Protein AF-A0A2N5Z818-F1 (afdb_monomer)

Radius of gyration: 28.6 Å; Cα contacts (8 Å, |Δi|>4): 54; chains: 1; bounding box: 61×34×82 Å

Solvent-accessible surface area (backbone atoms only — not comparable to full-atom values): 7414 Å² total; per-residue (Å²): 137,59,72,64,58,60,56,52,64,76,68,74,82,76,87,92,44,75,62,60,58,51,49,50,52,42,78,76,36,45,69,63,45,25,58,56,19,23,77,70,62,76,35,69,68,61,15,42,51,50,41,52,52,47,51,52,53,45,60,80,42,35,86,64,52,72,71,46,92,55,55,66,65,46,48,55,51,52,33,48,52,49,37,54,48,51,53,50,52,51,52,52,50,51,50,52,51,52,57,49,50,56,50,53,55,49,52,54,50,51,55,52,50,55,53,52,54,50,56,53,51,50,54,52,54,54,58,63,74,74,111

Structure (mmCIF, N/CA/C/O backbone):
data_AF-A0A2N5Z818-F1
#
_entry.id   AF-A0A2N5Z818-F1
#
loop_
_atom_site.group_PDB
_atom_site.id
_atom_site.type_symbol
_atom_site.label_atom_id
_atom_site.label_alt_id
_atom_site.label_comp_id
_atom_site.label_asym_id
_atom_site.label_entity_id
_atom_site.label_seq_id
_atom_site.pdbx_PDB_ins_code
_atom_site.Cartn_x
_atom_site.Cartn_y
_atom_site.Cartn_z
_atom_site.occupancy
_atom_site.B_iso_or_equiv
_atom_site.auth_seq_id
_atom_site.auth_comp_id
_atom_site.auth_asym_id
_atom_site.auth_atom_id
_atom_site.pdbx_PDB_model_num
ATOM 1 N N . MET A 1 1 ? -0.679 24.053 -7.958 1.00 45.53 1 MET A N 1
ATOM 2 C CA . MET A 1 1 ? 0.767 23.923 -8.237 1.00 45.53 1 MET A CA 1
ATOM 3 C C . MET A 1 1 ? 1.274 22.734 -7.436 1.00 45.53 1 MET A C 1
ATOM 5 O O . MET A 1 1 ? 1.621 22.887 -6.276 1.00 45.53 1 MET A O 1
ATOM 9 N N . SER A 1 2 ? 1.116 21.538 -8.007 1.00 56.91 2 SER A N 1
ATOM 10 C CA . SER A 1 2 ? 1.247 20.255 -7.303 1.00 56.91 2 SER A CA 1
ATOM 11 C C . SER A 1 2 ? 2.718 19.933 -7.016 1.00 56.91 2 SER A C 1
ATOM 13 O O . SER A 1 2 ? 3.574 20.275 -7.833 1.00 56.91 2 SER A O 1
ATOM 15 N N . TYR A 1 3 ? 3.005 19.255 -5.898 1.00 58.25 3 TYR A N 1
ATOM 16 C CA . TYR A 1 3 ? 4.327 18.712 -5.527 1.00 58.25 3 TYR A CA 1
ATOM 17 C C . TYR A 1 3 ? 5.040 18.008 -6.701 1.00 58.25 3 TYR A C 1
ATOM 19 O O . TYR A 1 3 ? 6.267 18.031 -6.801 1.00 58.25 3 TYR A O 1
ATOM 27 N N . LEU A 1 4 ? 4.255 17.488 -7.650 1.00 55.47 4 LEU A N 1
ATOM 28 C CA . LEU A 1 4 ? 4.678 16.944 -8.938 1.00 55.47 4 LEU A CA 1
ATOM 29 C C . LEU A 1 4 ? 5.584 17.879 -9.757 1.00 55.47 4 LEU A C 1
ATOM 31 O O . LEU A 1 4 ? 6.548 17.405 -10.341 1.00 55.47 4 LEU A O 1
ATOM 35 N N . SER A 1 5 ? 5.341 19.194 -9.782 1.00 56.69 5 SER A N 1
ATOM 36 C CA . SER A 1 5 ? 6.172 20.144 -10.545 1.00 56.69 5 SER A CA 1
ATOM 37 C C . SER A 1 5 ? 7.553 20.338 -9.919 1.00 56.69 5 SER A C 1
ATOM 39 O O . SER A 1 5 ? 8.531 20.538 -10.636 1.00 56.69 5 SER A O 1
ATOM 41 N N . ILE A 1 6 ? 7.642 20.291 -8.589 1.00 61.81 6 ILE A N 1
ATOM 42 C CA . ILE A 1 6 ? 8.898 20.477 -7.849 1.00 61.81 6 ILE A CA 1
ATOM 43 C C . ILE A 1 6 ? 9.762 19.218 -7.973 1.00 61.81 6 ILE A C 1
ATOM 45 O O . ILE A 1 6 ? 10.945 19.326 -8.290 1.00 61.81 6 ILE A O 1
ATOM 49 N N . LEU A 1 7 ? 9.157 18.032 -7.838 1.00 59.34 7 LEU A N 1
ATOM 50 C CA . LEU A 1 7 ? 9.822 16.762 -8.143 1.00 59.34 7 LEU A CA 1
ATOM 51 C C . LEU A 1 7 ? 10.281 16.717 -9.607 1.00 59.34 7 LEU A C 1
ATOM 53 O O . LEU A 1 7 ? 11.427 16.383 -9.878 1.00 59.34 7 LEU A O 1
ATOM 57 N N . PHE A 1 8 ? 9.436 17.141 -10.550 1.00 58.50 8 PHE A N 1
ATOM 58 C CA . PHE A 1 8 ? 9.762 17.155 -11.979 1.00 58.50 8 PHE A CA 1
ATOM 59 C C . PHE A 1 8 ? 10.905 18.117 -12.340 1.00 58.50 8 PHE A C 1
ATOM 61 O O . PHE A 1 8 ? 11.733 17.799 -13.189 1.00 58.50 8 PHE A O 1
ATOM 68 N N . THR A 1 9 ? 10.994 19.270 -11.668 1.00 60.84 9 THR A N 1
ATOM 69 C CA . THR A 1 9 ? 12.055 20.266 -11.912 1.00 60.84 9 THR A CA 1
ATOM 70 C C . THR A 1 9 ? 13.419 19.753 -11.446 1.00 60.84 9 THR A C 1
ATOM 72 O O . THR A 1 9 ? 14.424 19.989 -12.112 1.00 60.84 9 THR A O 1
ATOM 75 N N . HIS A 1 10 ? 13.458 18.995 -10.349 1.00 57.59 10 HIS A N 1
ATOM 76 C CA . HIS A 1 10 ? 14.687 18.367 -9.863 1.00 57.59 10 HIS A CA 1
ATOM 77 C C . HIS A 1 10 ? 15.162 17.167 -10.712 1.00 57.59 10 HIS A C 1
ATOM 79 O O . HIS A 1 10 ? 16.330 16.808 -10.612 1.00 57.59 10 HIS A O 1
ATOM 85 N N . MET A 1 11 ? 14.309 16.581 -11.566 1.00 54.75 11 MET A N 1
ATOM 86 C CA . MET A 1 11 ? 14.582 15.344 -12.327 1.00 54.75 11 MET A CA 1
ATOM 87 C C . MET A 1 11 ? 15.124 15.536 -13.762 1.00 54.75 11 MET A C 1
ATOM 89 O O . MET A 1 11 ? 15.332 14.557 -14.470 1.00 54.75 11 MET A O 1
ATOM 93 N N . ASN A 1 12 ? 15.310 16.764 -14.265 1.00 48.31 12 ASN A N 1
ATOM 94 C CA . ASN A 1 12 ? 15.506 16.984 -15.713 1.00 48.31 12 ASN A CA 1
ATOM 95 C C . ASN A 1 12 ? 16.947 17.306 -16.161 1.00 48.31 12 ASN A C 1
ATOM 97 O O . ASN A 1 12 ? 17.114 17.911 -17.220 1.00 48.31 12 ASN A O 1
ATOM 101 N N . GLN A 1 13 ? 17.993 16.969 -15.391 1.00 48.06 13 GLN A N 1
ATOM 102 C CA . GLN A 1 13 ? 19.336 17.502 -15.688 1.00 48.06 13 GLN A CA 1
ATOM 103 C C . GLN A 1 13 ? 20.467 16.535 -16.056 1.00 48.06 13 GLN A C 1
ATOM 105 O O . GLN A 1 13 ? 21.521 17.045 -16.425 1.00 48.06 13 GLN A O 1
ATOM 110 N N . TYR A 1 14 ? 20.310 15.204 -16.081 1.00 43.09 14 TYR A N 1
ATOM 111 C CA . TYR A 1 14 ? 21.442 14.346 -16.479 1.00 43.09 14 TYR A CA 1
ATOM 112 C C . TYR A 1 14 ? 21.069 13.057 -17.251 1.00 43.09 14 TYR A C 1
ATOM 114 O O . TYR A 1 14 ? 19.988 12.485 -17.118 1.00 43.09 14 TYR A O 1
ATOM 122 N N . GLN A 1 15 ? 21.984 12.647 -18.136 1.00 47.38 15 GLN A N 1
ATOM 123 C CA . GLN A 1 15 ? 21.833 11.669 -19.221 1.00 47.38 15 GLN A CA 1
ATOM 124 C C . GLN A 1 15 ? 21.946 10.210 -18.720 1.00 47.38 15 GLN A C 1
ATOM 126 O O . GLN A 1 15 ? 22.941 9.829 -18.109 1.00 47.38 15 GLN A O 1
ATOM 131 N N . THR A 1 16 ? 20.933 9.383 -19.028 1.00 57.06 16 THR A N 1
ATOM 132 C CA . THR A 1 16 ? 20.786 7.946 -18.679 1.00 57.06 16 THR A CA 1
ATOM 133 C C . THR A 1 16 ? 20.956 7.627 -17.195 1.00 57.06 16 THR A C 1
ATOM 135 O O . THR A 1 16 ? 21.944 7.040 -16.755 1.00 57.06 16 THR A O 1
ATOM 138 N N . HIS A 1 17 ? 19.943 7.990 -16.417 1.00 65.56 17 HIS A N 1
ATOM 139 C CA . HIS A 1 17 ? 19.903 7.756 -14.981 1.00 65.56 17 HIS A CA 1
ATOM 140 C C . HIS A 1 17 ? 18.713 6.885 -14.575 1.00 65.56 17 HIS A C 1
ATOM 142 O O . HIS A 1 17 ? 17.734 6.821 -15.324 1.00 65.56 17 HIS A O 1
ATOM 148 N N . PRO A 1 18 ? 18.785 6.231 -13.394 1.00 68.25 18 PRO A N 1
ATOM 149 C CA . PRO A 1 18 ? 17.658 5.589 -12.704 1.00 68.25 18 PRO A CA 1
ATOM 150 C C . PRO A 1 18 ? 16.302 6.259 -12.934 1.00 68.25 18 PRO A C 1
ATOM 152 O O . PRO A 1 18 ? 15.278 5.604 -13.112 1.00 68.25 18 PRO A O 1
ATOM 155 N N . GLU A 1 19 ? 16.344 7.583 -13.012 1.00 74.88 19 GLU A N 1
ATOM 156 C CA . GLU A 1 19 ? 15.237 8.492 -13.224 1.00 74.88 19 GLU A CA 1
ATOM 157 C C . GLU A 1 19 ? 14.425 8.210 -14.485 1.00 74.88 19 GLU A C 1
ATOM 159 O O . GLU A 1 19 ? 13.200 8.181 -14.426 1.00 74.88 19 GLU A O 1
ATOM 164 N N . GLN A 1 20 ? 15.078 7.936 -15.615 1.00 81.88 20 GLN A N 1
ATOM 165 C CA . GLN A 1 20 ? 14.388 7.676 -16.880 1.00 81.88 20 GLN A CA 1
ATOM 166 C C . GLN A 1 20 ? 13.653 6.334 -16.855 1.00 81.88 20 GLN A C 1
ATOM 168 O O . GLN A 1 20 ? 12.516 6.245 -17.311 1.00 81.88 20 GLN A O 1
ATOM 173 N N . ILE A 1 21 ? 14.280 5.304 -16.278 1.00 83.75 21 ILE A N 1
ATOM 174 C CA . ILE A 1 21 ? 13.679 3.971 -16.146 1.00 83.75 21 ILE A CA 1
ATOM 175 C C . ILE A 1 21 ? 12.481 4.043 -15.202 1.00 83.75 21 ILE A C 1
ATOM 177 O O . ILE A 1 21 ? 11.400 3.568 -15.542 1.00 83.75 21 ILE A O 1
ATOM 181 N N . ILE A 1 22 ? 12.645 4.667 -14.034 1.00 86.00 22 ILE A N 1
ATOM 182 C CA . ILE A 1 22 ? 11.555 4.806 -13.066 1.00 86.00 22 ILE A CA 1
ATOM 183 C C . ILE A 1 22 ? 10.422 5.644 -13.651 1.00 86.00 22 ILE A C 1
ATOM 185 O O . ILE A 1 22 ? 9.268 5.247 -13.520 1.00 86.00 22 ILE A O 1
ATOM 189 N N . LYS A 1 23 ? 10.735 6.753 -14.332 1.00 87.31 23 LYS A N 1
ATOM 190 C CA . LYS A 1 23 ? 9.735 7.580 -15.011 1.00 87.31 23 LYS A CA 1
ATOM 191 C C . LYS A 1 23 ? 8.951 6.764 -16.032 1.00 87.31 23 LYS A C 1
ATOM 193 O O . LYS A 1 23 ? 7.731 6.832 -16.040 1.00 87.31 23 LYS A O 1
ATOM 198 N N . GLN A 1 24 ? 9.628 5.969 -16.855 1.00 89.56 24 GLN A N 1
ATOM 199 C CA . GLN A 1 24 ? 8.943 5.149 -17.846 1.00 89.56 24 GLN A CA 1
ATOM 200 C C . GLN A 1 24 ? 8.050 4.086 -17.193 1.00 89.56 24 GLN A C 1
ATOM 202 O O . GLN A 1 24 ? 6.896 3.941 -17.575 1.00 89.56 24 GLN A O 1
ATOM 207 N N . LEU A 1 25 ? 8.525 3.409 -16.141 1.00 90.19 25 LEU A N 1
ATOM 208 C CA . LEU A 1 25 ? 7.676 2.494 -15.370 1.00 90.19 25 LEU A CA 1
ATOM 209 C C . LEU A 1 25 ? 6.484 3.201 -14.717 1.00 90.19 25 LEU A C 1
ATOM 211 O O . LEU A 1 25 ? 5.411 2.608 -14.622 1.00 90.19 25 LEU A O 1
ATOM 215 N N . PHE A 1 26 ? 6.673 4.428 -14.239 1.00 91.19 26 PHE A N 1
ATOM 216 C CA 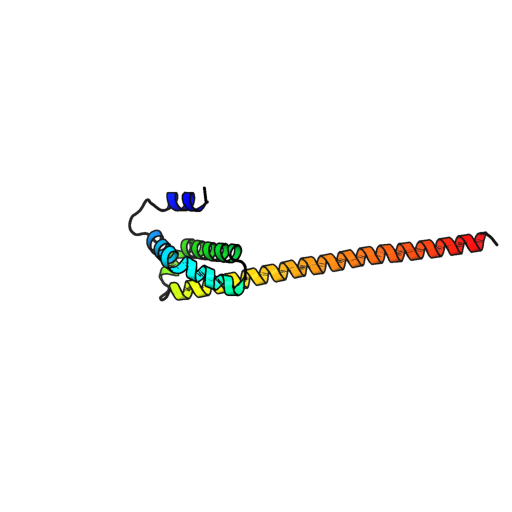. PHE A 1 26 ? 5.602 5.239 -13.680 1.00 91.19 26 PHE A CA 1
ATOM 217 C C . PHE A 1 26 ? 4.552 5.532 -14.750 1.00 91.19 26 PHE A C 1
ATOM 219 O O . PHE A 1 26 ? 3.397 5.151 -14.578 1.00 91.19 26 PHE A O 1
ATOM 226 N N . ASP A 1 27 ? 4.962 6.107 -15.879 1.00 92.00 27 ASP A N 1
ATOM 227 C CA . ASP A 1 27 ? 4.069 6.449 -16.988 1.00 92.00 27 ASP A CA 1
ATOM 228 C C . ASP A 1 27 ? 3.296 5.213 -17.495 1.00 92.00 27 ASP A C 1
ATOM 230 O O . ASP A 1 27 ? 2.091 5.289 -17.737 1.00 92.00 27 ASP A O 1
ATOM 234 N N . ASP A 1 28 ? 3.956 4.052 -17.572 1.00 93.69 28 ASP A N 1
ATOM 235 C CA . ASP A 1 28 ? 3.370 2.816 -18.104 1.00 93.69 28 ASP A CA 1
ATOM 236 C C . ASP A 1 28 ? 2.455 2.078 -17.110 1.00 93.69 28 ASP A C 1
ATOM 238 O O . ASP A 1 28 ? 1.534 1.362 -17.516 1.00 93.69 28 ASP A O 1
ATOM 242 N N . LEU A 1 29 ? 2.725 2.161 -15.802 1.00 95.06 29 LEU A N 1
ATOM 243 C CA . LEU A 1 29 ? 2.096 1.280 -14.808 1.00 95.06 29 LEU A CA 1
ATOM 244 C C . LEU A 1 29 ? 1.279 1.999 -13.746 1.00 95.06 29 LEU A C 1
ATOM 246 O O . LEU A 1 29 ? 0.477 1.331 -13.093 1.00 95.06 29 LEU A O 1
ATOM 250 N N . PHE A 1 30 ? 1.449 3.307 -13.554 1.00 95.81 30 PHE A N 1
ATOM 251 C CA . PHE A 1 30 ? 0.851 4.028 -12.431 1.00 95.81 30 PHE A CA 1
ATOM 252 C C . PHE A 1 30 ? -0.654 3.781 -12.324 1.00 95.81 30 PHE A C 1
ATOM 254 O O . PHE A 1 30 ? -1.125 3.278 -11.307 1.00 95.81 30 PHE A O 1
ATOM 261 N N . HIS A 1 31 ? -1.402 4.002 -13.407 1.0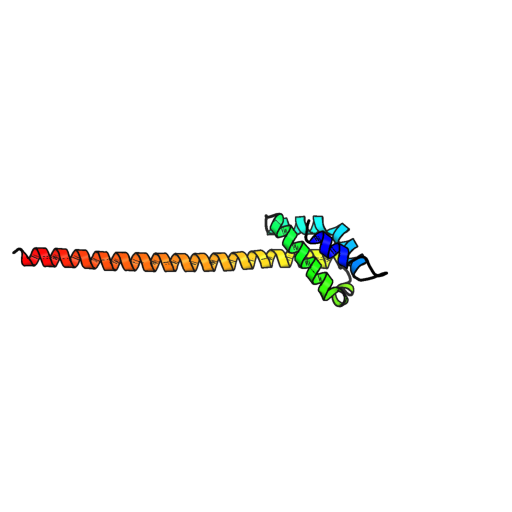0 96.69 31 HIS A N 1
ATOM 262 C CA . HIS A 1 31 ? -2.851 3.798 -13.408 1.0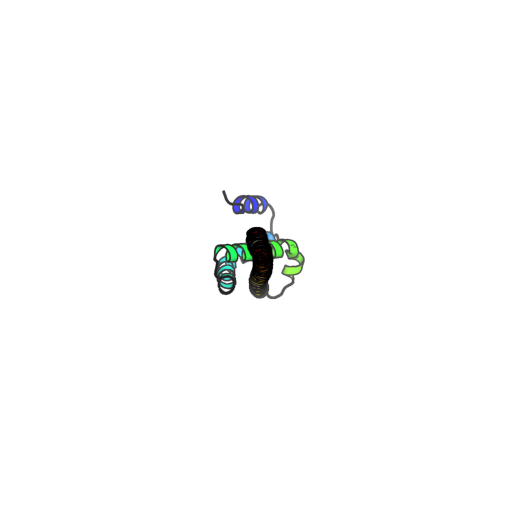0 96.69 31 HIS A CA 1
ATOM 263 C C . HIS A 1 31 ? -3.248 2.343 -13.090 1.00 96.69 31 HIS A C 1
ATOM 265 O O . HIS A 1 31 ? -4.157 2.090 -12.300 1.00 96.69 31 HIS A O 1
ATOM 271 N N . HIS A 1 32 ? -2.530 1.360 -13.640 1.00 97.88 32 HIS A N 1
ATOM 272 C CA . HIS A 1 32 ? -2.790 -0.055 -13.363 1.00 97.88 32 HIS A CA 1
ATOM 273 C C . HIS A 1 32 ? -2.495 -0.439 -11.908 1.00 97.88 32 HIS A C 1
ATOM 275 O O . HIS A 1 32 ? -3.202 -1.265 -11.324 1.00 97.88 32 HIS A O 1
ATOM 281 N N . LEU A 1 33 ? -1.462 0.158 -11.320 1.00 98.19 33 LEU A N 1
ATOM 282 C CA . LEU A 1 33 ? -1.095 -0.039 -9.925 1.00 98.19 33 LEU A CA 1
ATOM 283 C C . LEU A 1 33 ? -2.111 0.621 -8.987 1.00 98.19 33 LEU A C 1
ATOM 285 O O . LEU A 1 33 ? -2.508 -0.014 -8.011 1.00 98.19 33 LEU A O 1
ATOM 289 N N . VAL A 1 34 ? -2.614 1.814 -9.323 1.00 98.31 34 VAL A N 1
ATOM 290 C CA . VAL A 1 34 ? -3.699 2.483 -8.583 1.00 98.31 34 VAL A CA 1
ATOM 291 C C . VAL A 1 34 ? -4.961 1.630 -8.602 1.00 98.31 34 VAL A C 1
ATOM 293 O O . VAL A 1 34 ? -5.487 1.309 -7.541 1.00 98.31 34 VAL A O 1
ATOM 296 N N . LEU A 1 35 ? -5.390 1.141 -9.770 1.00 98.12 35 LEU A N 1
ATOM 297 C CA . LEU A 1 35 ? -6.532 0.223 -9.864 1.00 98.12 35 LEU A CA 1
ATOM 298 C C . LEU A 1 35 ? -6.311 -1.074 -9.073 1.00 98.12 35 LEU A C 1
ATOM 300 O O . LEU A 1 35 ? -7.253 -1.636 -8.516 1.00 98.12 35 LEU A O 1
ATOM 304 N N . SER A 1 36 ? -5.074 -1.574 -9.016 1.00 98.06 36 SER A N 1
ATOM 305 C CA . SER A 1 36 ? -4.738 -2.733 -8.190 1.00 98.06 36 SER A CA 1
ATOM 306 C C . SER A 1 36 ? -4.841 -2.420 -6.697 1.00 98.06 36 SER A C 1
ATOM 308 O O . SER A 1 36 ? -5.373 -3.243 -5.961 1.00 98.06 36 SER A O 1
ATOM 310 N N . SER A 1 37 ? -4.346 -1.264 -6.248 1.00 98.31 37 SER A N 1
ATOM 311 C CA . SER A 1 37 ? -4.429 -0.816 -4.852 1.00 98.31 37 SER A CA 1
ATOM 312 C C . SER A 1 37 ? -5.881 -0.566 -4.433 1.00 98.31 37 SER A C 1
ATOM 314 O O . SER A 1 37 ? -6.317 -1.045 -3.386 1.00 98.31 37 SER A O 1
ATOM 316 N N . PHE A 1 38 ? -6.661 0.076 -5.306 1.00 98.25 38 PHE A N 1
ATOM 317 C CA . PHE A 1 38 ? -8.078 0.383 -5.113 1.00 98.25 38 PHE A CA 1
ATOM 318 C C . PHE A 1 38 ? -8.914 -0.860 -4.788 1.00 98.25 38 PHE A C 1
ATOM 320 O O . PHE A 1 38 ? -9.760 -0.812 -3.902 1.00 98.25 38 PHE A O 1
ATOM 327 N N . LYS A 1 39 ? -8.621 -2.013 -5.408 1.00 97.88 39 LYS A N 1
ATOM 328 C CA . LYS A 1 39 ? -9.291 -3.293 -5.091 1.00 97.88 39 LYS A CA 1
ATOM 329 C C . LYS A 1 39 ? -9.165 -3.715 -3.622 1.00 97.88 39 LYS A C 1
ATOM 331 O O . LYS A 1 39 ? -9.943 -4.553 -3.177 1.00 97.88 39 LYS A O 1
ATOM 336 N N . TYR A 1 40 ? -8.174 -3.196 -2.900 1.00 97.38 40 TYR A N 1
ATOM 337 C CA . TYR A 1 40 ? -7.973 -3.465 -1.480 1.00 97.38 40 TYR A CA 1
ATOM 338 C C . TYR A 1 40 ? -8.511 -2.330 -0.611 1.00 97.38 40 TYR A C 1
ATOM 340 O O . TYR A 1 40 ? -9.244 -2.597 0.335 1.00 97.38 40 TYR A O 1
ATOM 348 N N . VAL A 1 41 ? -8.134 -1.081 -0.907 1.00 97.06 41 VAL A N 1
ATOM 349 C CA . VAL A 1 41 ? -8.428 0.059 -0.019 1.00 97.06 41 VAL A CA 1
ATOM 350 C C . VAL A 1 41 ? -9.786 0.711 -0.274 1.00 97.06 41 VAL A C 1
ATOM 352 O O . VAL A 1 41 ? -10.283 1.403 0.604 1.00 97.06 41 VAL A O 1
ATOM 355 N N . ASN A 1 42 ? -10.395 0.459 -1.438 1.00 96.50 42 ASN A N 1
ATOM 356 C CA . ASN A 1 42 ? -11.686 1.002 -1.876 1.00 96.50 42 ASN A CA 1
ATOM 357 C C . ASN A 1 42 ? -11.803 2.536 -1.783 1.00 96.50 42 ASN A C 1
ATOM 359 O O . ASN A 1 42 ? -12.891 3.082 -1.631 1.00 96.50 42 ASN A O 1
ATOM 363 N N . ASP A 1 43 ? -10.667 3.217 -1.887 1.00 97.19 43 ASP A N 1
ATOM 364 C CA . ASP A 1 43 ? -10.525 4.665 -1.854 1.00 97.19 43 ASP A CA 1
ATOM 365 C C . ASP A 1 43 ? -9.472 5.047 -2.898 1.00 97.19 43 ASP A C 1
ATOM 367 O O . ASP A 1 43 ? -8.378 4.476 -2.923 1.00 97.19 43 ASP A O 1
ATOM 371 N N . TYR A 1 44 ? -9.831 5.936 -3.824 1.00 96.81 44 TYR A N 1
ATOM 372 C CA . TYR A 1 44 ? -8.954 6.286 -4.938 1.00 96.81 44 TYR A CA 1
ATOM 373 C C . TYR A 1 44 ? -7.777 7.161 -4.494 1.00 96.81 44 TYR A C 1
ATOM 375 O O . TYR A 1 44 ? -6.660 6.936 -4.952 1.00 96.81 44 TYR A O 1
ATOM 383 N N . GLU A 1 45 ? -8.008 8.110 -3.587 1.00 96.75 45 GLU A N 1
ATOM 384 C CA . GLU A 1 45 ? -6.980 9.024 -3.087 1.00 96.75 45 GLU A CA 1
ATOM 385 C C . GLU A 1 45 ? -5.925 8.247 -2.294 1.00 96.75 45 GLU A C 1
ATOM 387 O O . GLU A 1 45 ? -4.732 8.325 -2.595 1.00 96.75 45 GLU A O 1
ATOM 392 N N . GLN A 1 46 ? -6.362 7.366 -1.389 1.00 97.38 46 GLN A N 1
ATOM 393 C CA . GLN A 1 46 ? -5.449 6.488 -0.656 1.00 97.38 46 GLN A CA 1
ATOM 394 C C . GLN A 1 46 ? -4.739 5.495 -1.578 1.00 97.38 46 GLN A C 1
ATOM 396 O O . GLN A 1 46 ? -3.568 5.173 -1.370 1.00 97.38 46 GLN A O 1
ATOM 401 N N . ALA A 1 47 ? -5.428 4.978 -2.600 1.00 97.88 47 ALA A N 1
ATOM 402 C CA . ALA A 1 47 ? -4.805 4.095 -3.577 1.00 97.88 47 ALA A CA 1
ATOM 403 C C . ALA A 1 47 ? -3.683 4.804 -4.344 1.00 97.88 47 ALA A C 1
ATOM 405 O O . ALA A 1 47 ? -2.636 4.194 -4.569 1.00 97.88 47 ALA A O 1
ATOM 406 N N . GLU A 1 48 ? -3.896 6.065 -4.721 1.00 97.81 48 GLU A N 1
ATOM 407 C CA . GLU A 1 48 ? -2.912 6.905 -5.392 1.00 97.81 48 GLU A CA 1
ATOM 408 C C . GLU A 1 48 ? -1.703 7.182 -4.494 1.00 97.81 48 GLU A C 1
ATOM 410 O O . GLU A 1 48 ? -0.571 6.907 -4.899 1.00 97.81 48 GLU A O 1
ATOM 415 N N . GLU A 1 49 ? -1.940 7.621 -3.257 1.00 97.19 49 GLU A N 1
ATOM 416 C CA . GLU A 1 49 ? -0.902 7.888 -2.255 1.00 9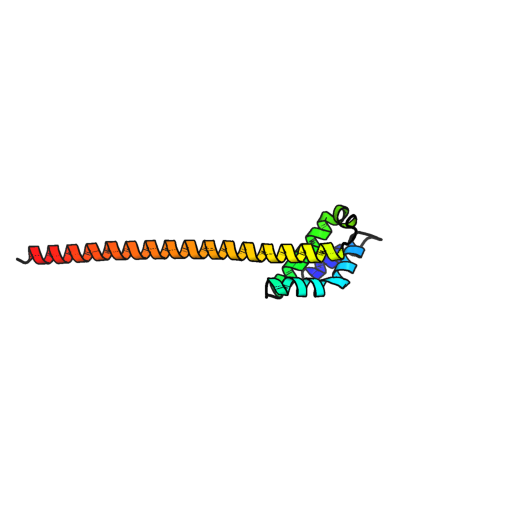7.19 49 GLU A CA 1
ATOM 417 C C . GLU A 1 49 ? -0.012 6.656 -2.024 1.00 97.19 49 GLU A C 1
ATOM 419 O O . GLU A 1 49 ? 1.214 6.728 -2.120 1.00 97.19 49 GLU A O 1
ATOM 424 N N . ILE A 1 50 ? -0.620 5.479 -1.836 1.00 97.81 50 ILE A N 1
ATOM 425 C CA . ILE A 1 50 ? 0.107 4.213 -1.655 1.00 97.81 50 ILE A CA 1
ATOM 426 C C . ILE A 1 50 ? 1.026 3.909 -2.843 1.00 97.81 50 ILE A C 1
ATOM 428 O O . ILE A 1 50 ? 2.140 3.404 -2.665 1.00 97.81 50 ILE A O 1
ATOM 432 N N . VAL A 1 51 ? 0.556 4.148 -4.067 1.00 97.88 51 VAL A N 1
ATOM 433 C CA . VAL A 1 51 ? 1.335 3.871 -5.278 1.00 97.88 51 VAL A CA 1
ATOM 434 C C . VAL A 1 51 ? 2.483 4.867 -5.403 1.00 97.88 51 VAL A C 1
ATOM 436 O O . VAL A 1 51 ? 3.608 4.442 -5.673 1.00 97.88 51 VAL A O 1
ATOM 439 N N . GLN A 1 52 ? 2.237 6.153 -5.143 1.00 95.62 52 GLN A N 1
ATOM 440 C CA . GLN A 1 52 ? 3.280 7.181 -5.105 1.00 95.62 52 GLN A CA 1
ATOM 441 C C . GLN A 1 52 ? 4.377 6.816 -4.090 1.00 95.62 52 GLN A C 1
ATOM 443 O O . GLN A 1 52 ? 5.555 6.780 -4.449 1.00 95.62 52 GLN A O 1
ATOM 448 N N . ASP A 1 53 ? 4.004 6.412 -2.875 1.00 96.12 53 ASP A N 1
ATOM 449 C CA . ASP A 1 53 ? 4.931 5.950 -1.836 1.00 96.12 53 ASP A CA 1
ATOM 450 C C . ASP A 1 53 ? 5.785 4.755 -2.274 1.00 96.12 53 ASP A C 1
ATOM 452 O O . ASP A 1 53 ? 6.975 4.660 -1.953 1.00 96.12 53 ASP A O 1
ATOM 456 N N . VAL A 1 54 ? 5.193 3.806 -3.004 1.00 96.25 54 VAL A N 1
ATOM 457 C CA . VAL A 1 54 ? 5.935 2.662 -3.549 1.00 96.25 54 VAL A CA 1
ATOM 458 C C . VAL A 1 54 ? 6.962 3.124 -4.579 1.00 96.25 54 VAL A C 1
ATOM 460 O O . VAL A 1 54 ? 8.102 2.659 -4.532 1.00 96.25 54 VAL A O 1
ATOM 463 N N . PHE A 1 55 ? 6.609 4.054 -5.468 1.00 93.50 55 PHE A N 1
ATOM 464 C CA . PHE A 1 55 ? 7.561 4.613 -6.430 1.00 93.50 55 PHE A CA 1
ATOM 465 C C . PHE A 1 55 ? 8.687 5.398 -5.748 1.00 93.50 55 PHE A C 1
ATOM 467 O O . PHE A 1 55 ? 9.845 5.236 -6.135 1.00 93.50 55 PHE A O 1
ATOM 474 N N . VAL A 1 56 ? 8.395 6.153 -4.684 1.00 91.00 56 VAL A N 1
ATOM 475 C CA . VAL A 1 56 ? 9.422 6.824 -3.866 1.00 91.00 56 VAL A CA 1
ATOM 476 C C . VAL A 1 56 ? 10.380 5.804 -3.241 1.00 91.00 56 VAL A C 1
ATOM 478 O O . VAL A 1 56 ? 11.598 5.967 -3.318 1.00 91.00 56 VAL A O 1
ATOM 481 N N . LYS A 1 57 ? 9.865 4.703 -2.681 1.00 90.94 57 LYS A N 1
ATOM 482 C CA . LYS A 1 57 ? 10.703 3.629 -2.115 1.00 90.94 57 LYS A CA 1
ATOM 483 C C . LYS A 1 57 ? 11.564 2.944 -3.172 1.00 90.94 57 LYS A C 1
ATOM 485 O O . LYS A 1 57 ? 12.717 2.612 -2.898 1.00 90.94 57 LYS A O 1
ATOM 490 N N . VAL A 1 58 ? 11.018 2.724 -4.367 1.00 90.69 58 VAL A N 1
ATOM 491 C CA . VAL A 1 58 ? 11.758 2.157 -5.502 1.00 90.69 58 VAL A CA 1
ATOM 492 C C . VAL A 1 58 ? 12.869 3.091 -5.949 1.00 90.69 58 VAL A C 1
ATOM 494 O O . VAL A 1 58 ? 13.981 2.628 -6.180 1.00 90.69 58 VAL A O 1
ATOM 497 N N . TRP A 1 59 ? 12.596 4.392 -6.006 1.00 88.62 59 TRP A N 1
ATOM 498 C CA . TRP A 1 59 ? 13.595 5.403 -6.318 1.00 88.62 59 TRP A CA 1
ATOM 499 C C . TRP A 1 59 ? 14.752 5.407 -5.324 1.00 88.62 59 TRP A C 1
ATOM 501 O O . TRP A 1 59 ? 15.910 5.269 -5.714 1.00 88.62 59 TRP A O 1
ATOM 511 N N . GLN A 1 60 ? 14.439 5.491 -4.030 1.00 87.81 60 GLN A N 1
ATOM 512 C CA . GLN A 1 60 ? 15.442 5.523 -2.962 1.00 87.81 60 GLN A CA 1
ATOM 513 C C . GLN A 1 60 ? 16.330 4.271 -2.942 1.00 87.81 60 GLN A C 1
ATOM 515 O O . GLN A 1 60 ? 17.488 4.346 -2.543 1.00 87.81 60 GLN A O 1
ATOM 520 N N . ASN A 1 61 ? 15.804 3.127 -3.392 1.00 88.44 61 ASN A N 1
ATOM 521 C CA . ASN A 1 61 ? 16.500 1.840 -3.384 1.00 88.44 61 ASN A CA 1
ATOM 522 C C . ASN A 1 61 ? 16.814 1.318 -4.796 1.00 88.44 61 ASN A C 1
ATOM 524 O O . ASN A 1 61 ? 16.997 0.110 -4.982 1.00 88.44 61 ASN A O 1
ATOM 528 N N . PHE A 1 62 ? 16.880 2.201 -5.798 1.00 85.88 62 PHE A N 1
ATOM 529 C CA . PHE A 1 62 ? 16.930 1.796 -7.204 1.00 85.88 62 PHE A CA 1
ATOM 530 C C . PHE A 1 62 ? 18.090 0.849 -7.528 1.00 85.88 62 PHE A C 1
ATOM 532 O O . PHE A 1 62 ? 17.910 -0.120 -8.263 1.00 85.88 62 PHE A O 1
ATOM 539 N N . GLU A 1 63 ? 19.263 1.073 -6.936 1.00 85.69 63 GLU A N 1
ATOM 540 C CA . GLU A 1 63 ? 20.456 0.247 -7.157 1.00 85.69 63 GLU A CA 1
ATOM 541 C C . GLU A 1 63 ? 20.252 -1.232 -6.800 1.00 85.69 63 GLU A C 1
ATOM 543 O O . GLU A 1 63 ? 20.842 -2.108 -7.430 1.00 85.69 63 GLU A O 1
ATOM 548 N N . GLN A 1 64 ? 19.386 -1.522 -5.828 1.00 86.25 64 GLN A N 1
ATOM 549 C CA . GLN A 1 64 ? 19.021 -2.888 -5.446 1.00 86.25 64 GLN A CA 1
ATOM 550 C C . GLN A 1 64 ? 17.875 -3.404 -6.319 1.00 86.25 64 GLN A C 1
ATOM 552 O O . GLN A 1 64 ? 17.874 -4.550 -6.767 1.00 86.25 64 GLN A O 1
ATOM 557 N N . VAL A 1 65 ? 16.899 -2.537 -6.583 1.00 84.88 65 VAL A N 1
ATOM 558 C CA . VAL A 1 65 ? 15.674 -2.873 -7.309 1.00 84.88 65 VAL A CA 1
ATOM 559 C C . VAL A 1 65 ? 15.944 -3.164 -8.790 1.00 84.88 65 VAL A C 1
ATOM 561 O O . VAL A 1 65 ? 15.304 -4.044 -9.359 1.00 84.88 65 VAL A O 1
ATOM 564 N N . LYS A 1 66 ? 16.939 -2.518 -9.412 1.00 81.06 66 LYS A 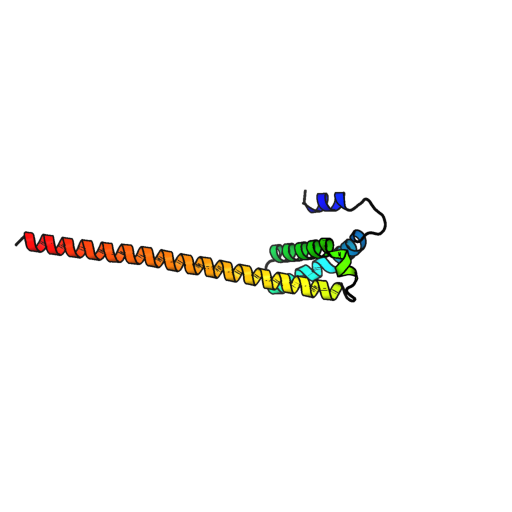N 1
ATOM 565 C CA . LYS A 1 66 ? 17.328 -2.767 -10.814 1.00 81.06 66 LYS A CA 1
ATOM 566 C C . LYS A 1 66 ? 17.866 -4.179 -11.072 1.00 81.06 66 LYS A C 1
ATOM 568 O O . LYS A 1 66 ? 17.897 -4.616 -12.216 1.00 81.06 66 LYS A O 1
ATOM 573 N N . LEU A 1 67 ? 18.294 -4.891 -10.025 1.00 85.06 67 LEU A N 1
ATOM 574 C CA . LEU A 1 67 ? 18.757 -6.281 -10.116 1.00 85.06 67 LEU A CA 1
ATOM 575 C C . LEU A 1 67 ? 17.590 -7.281 -10.165 1.00 85.06 67 LEU A C 1
ATOM 577 O O . LEU A 1 67 ? 17.794 -8.469 -10.418 1.00 85.06 67 LEU A O 1
ATOM 581 N N . ILE A 1 68 ? 16.360 -6.823 -9.913 1.00 86.81 68 ILE A N 1
ATOM 582 C CA . ILE A 1 68 ? 15.167 -7.663 -9.945 1.00 86.81 68 ILE A CA 1
ATOM 583 C C . ILE A 1 68 ? 14.813 -7.978 -11.399 1.00 86.81 68 ILE A C 1
ATOM 585 O O . ILE A 1 68 ? 14.537 -7.088 -12.198 1.00 86.81 68 ILE A O 1
ATOM 589 N N . LYS A 1 69 ? 14.758 -9.276 -11.720 1.00 85.00 69 LYS A N 1
ATOM 590 C CA . LYS A 1 69 ? 14.478 -9.783 -13.072 1.00 85.00 69 LYS A CA 1
ATOM 591 C C . LYS A 1 69 ? 13.147 -9.287 -13.655 1.00 85.00 69 LYS A C 1
ATOM 593 O O . LYS A 1 69 ? 13.072 -9.034 -14.850 1.00 85.00 69 LYS A O 1
ATOM 598 N N . ASP A 1 70 ? 12.107 -9.184 -12.827 1.00 90.31 70 ASP A N 1
ATOM 599 C CA . ASP A 1 70 ? 10.787 -8.686 -13.229 1.00 90.31 70 ASP A CA 1
ATOM 600 C C . ASP A 1 70 ? 10.332 -7.563 -12.291 1.00 90.31 70 ASP A C 1
ATOM 602 O O . ASP A 1 70 ? 9.685 -7.778 -11.259 1.00 90.31 70 ASP A O 1
ATOM 606 N N . LEU A 1 71 ? 10.715 -6.341 -12.658 1.00 89.50 71 LEU A N 1
ATOM 607 C CA . LEU A 1 71 ? 10.399 -5.141 -11.895 1.00 89.50 71 LEU A CA 1
ATOM 608 C C . LEU A 1 71 ? 8.892 -4.837 -11.879 1.00 89.50 71 LEU A C 1
ATOM 610 O O . LEU A 1 71 ? 8.369 -4.339 -10.882 1.00 89.50 71 LEU A O 1
ATOM 614 N N . LYS A 1 72 ? 8.169 -5.195 -12.945 1.00 91.75 72 LYS A N 1
ATOM 615 C CA . LYS A 1 72 ? 6.718 -5.005 -13.028 1.00 91.75 72 LYS A CA 1
ATOM 616 C C . LYS A 1 72 ? 6.005 -5.896 -12.015 1.00 91.75 72 LYS A C 1
ATOM 618 O O . LYS A 1 72 ? 5.207 -5.398 -11.222 1.00 91.75 72 LYS A O 1
ATOM 623 N N . ALA A 1 73 ? 6.319 -7.192 -11.986 1.00 94.31 73 ALA A N 1
ATOM 624 C CA . ALA A 1 73 ? 5.754 -8.113 -11.000 1.00 94.31 73 ALA A CA 1
ATOM 625 C C . ALA A 1 73 ? 6.097 -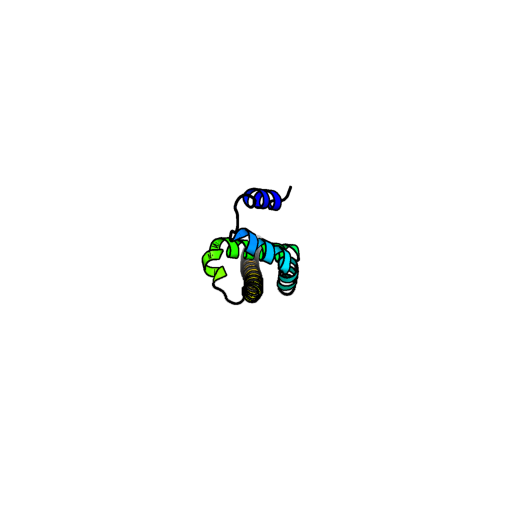7.693 -9.562 1.00 94.31 73 ALA A C 1
ATOM 627 O O . ALA A 1 73 ? 5.246 -7.769 -8.669 1.00 94.31 73 ALA A O 1
ATOM 628 N N . TYR A 1 74 ? 7.320 -7.198 -9.344 1.00 94.94 74 TYR A N 1
ATOM 629 C CA . TYR A 1 74 ? 7.722 -6.630 -8.061 1.00 94.94 74 TYR A CA 1
ATOM 630 C C . TYR A 1 74 ? 6.843 -5.441 -7.652 1.00 94.94 74 TYR A C 1
ATOM 632 O O . TYR A 1 74 ? 6.338 -5.444 -6.532 1.00 94.94 74 TYR A O 1
ATOM 640 N N . LEU A 1 75 ? 6.595 -4.476 -8.544 1.00 95.69 75 LEU A N 1
ATOM 641 C CA . LEU A 1 75 ? 5.755 -3.308 -8.252 1.00 95.69 75 LEU A CA 1
ATOM 642 C C . LEU A 1 75 ? 4.322 -3.696 -7.879 1.00 95.69 75 LEU A C 1
ATOM 644 O O . LEU A 1 75 ? 3.811 -3.221 -6.868 1.00 95.69 75 LEU A O 1
ATOM 648 N N . PHE A 1 76 ? 3.688 -4.609 -8.622 1.00 97.38 76 PHE A N 1
ATOM 649 C CA . PHE A 1 76 ? 2.346 -5.094 -8.266 1.00 97.38 76 PHE A CA 1
ATOM 650 C C . PHE A 1 76 ? 2.320 -5.750 -6.880 1.00 97.38 76 PHE A C 1
ATOM 652 O O . PHE A 1 76 ? 1.388 -5.532 -6.101 1.00 97.38 76 PHE A O 1
ATOM 659 N N . LYS A 1 77 ? 3.355 -6.530 -6.542 1.00 97.19 77 LYS A N 1
ATOM 660 C CA . LYS A 1 77 ? 3.488 -7.146 -5.217 1.00 97.19 77 LYS A CA 1
ATOM 661 C C . LYS A 1 77 ? 3.730 -6.100 -4.125 1.00 97.19 77 LYS A C 1
ATOM 663 O O . LYS A 1 77 ? 3.122 -6.195 -3.061 1.00 97.19 77 LYS A O 1
ATOM 668 N N . ALA A 1 78 ? 4.588 -5.116 -4.381 1.00 97.06 78 ALA A N 1
ATOM 669 C CA . ALA A 1 78 ? 4.896 -4.036 -3.453 1.00 97.06 78 ALA A CA 1
ATOM 670 C C . ALA A 1 78 ? 3.652 -3.191 -3.155 1.00 97.06 78 ALA A C 1
ATOM 672 O O . ALA A 1 78 ? 3.331 -2.988 -1.988 1.00 97.06 78 ALA A O 1
ATOM 673 N N . VAL A 1 79 ? 2.900 -2.796 -4.187 1.00 98.38 79 VAL A N 1
ATOM 674 C CA . VAL A 1 79 ? 1.636 -2.061 -4.043 1.00 98.38 79 VAL A CA 1
ATOM 675 C C . VAL A 1 79 ? 0.627 -2.871 -3.245 1.00 98.38 79 VAL A C 1
ATOM 677 O O . VAL A 1 79 ? 0.144 -2.380 -2.233 1.00 98.38 79 VAL A O 1
ATOM 680 N N . LYS A 1 80 ? 0.386 -4.139 -3.607 1.00 98.25 80 LYS A N 1
ATOM 681 C CA . LYS A 1 80 ? -0.504 -5.023 -2.837 1.00 98.25 80 LYS A CA 1
ATOM 682 C C . LYS A 1 80 ? -0.120 -5.070 -1.356 1.00 98.25 80 LYS A C 1
ATOM 684 O O . LYS A 1 80 ? -0.983 -4.950 -0.491 1.00 98.25 80 LYS A O 1
ATOM 689 N N . ASN A 1 81 ? 1.162 -5.265 -1.057 1.00 98.06 81 ASN A N 1
ATOM 690 C CA . ASN A 1 81 ? 1.638 -5.344 0.321 1.00 98.06 81 ASN A CA 1
ATOM 691 C C . ASN A 1 81 ? 1.438 -4.019 1.067 1.00 98.06 81 ASN A C 1
ATOM 693 O O . ASN A 1 81 ? 0.987 -4.035 2.210 1.00 98.06 81 ASN A O 1
ATOM 697 N N . SER A 1 82 ? 1.726 -2.885 0.425 1.00 98.19 82 SER A N 1
ATOM 698 C CA . SER A 1 82 ? 1.489 -1.558 0.998 1.00 98.19 82 SER A CA 1
ATOM 699 C C . SER A 1 82 ? 0.001 -1.311 1.267 1.00 98.19 82 SER A C 1
ATOM 701 O O . SER A 1 82 ? -0.333 -0.863 2.360 1.00 98.19 82 SER A O 1
ATOM 703 N N . SER A 1 83 ? -0.898 -1.697 0.355 1.00 98.31 83 SER A N 1
ATOM 704 C CA . SER A 1 83 ? -2.350 -1.602 0.561 1.00 98.31 83 SER A CA 1
ATOM 705 C C . SER A 1 83 ? -2.824 -2.435 1.754 1.00 98.31 83 SER A C 1
ATOM 707 O O . SER A 1 83 ? -3.591 -1.961 2.590 1.00 98.31 83 SER A O 1
ATOM 709 N N . LEU A 1 84 ? -2.339 -3.672 1.885 1.00 97.50 84 LEU A N 1
ATOM 710 C CA . LEU A 1 84 ? -2.688 -4.532 3.020 1.00 97.50 84 LEU A CA 1
ATOM 711 C C . LEU A 1 84 ? -2.131 -3.993 4.346 1.00 97.50 84 LEU A C 1
ATOM 713 O O . LEU A 1 84 ? -2.807 -4.064 5.373 1.00 97.50 84 LEU A O 1
ATOM 717 N N . ASN A 1 85 ? -0.920 -3.433 4.331 1.00 97.44 85 ASN A N 1
ATOM 718 C CA . ASN A 1 85 ? -0.331 -2.796 5.506 1.00 97.44 85 ASN A CA 1
ATOM 719 C C . ASN A 1 85 ? -1.132 -1.564 5.932 1.00 97.44 85 ASN A C 1
ATOM 721 O O . ASN A 1 85 ? -1.434 -1.424 7.114 1.00 97.44 85 ASN A O 1
ATOM 725 N N . PHE A 1 86 ? -1.535 -0.718 4.984 1.00 96.50 86 PHE A N 1
ATOM 726 C CA . PHE A 1 86 ? -2.399 0.431 5.244 1.00 96.50 86 PHE A CA 1
ATOM 727 C C . PHE A 1 86 ? -3.697 0.014 5.954 1.00 96.50 86 PHE A C 1
ATOM 729 O O . PHE A 1 86 ? -4.006 0.521 7.033 1.00 96.50 86 PHE A O 1
ATOM 736 N N . LEU A 1 87 ? -4.394 -1.004 5.438 1.00 95.12 87 LEU A N 1
ATOM 737 C CA . LEU A 1 87 ? -5.602 -1.542 6.075 1.00 95.12 87 LEU A CA 1
ATOM 738 C C . LEU A 1 87 ? -5.336 -2.102 7.479 1.00 95.12 87 LEU A C 1
ATOM 740 O O . LEU A 1 87 ? -6.149 -1.930 8.388 1.00 95.12 87 LEU A O 1
ATOM 744 N N . LYS A 1 88 ? -4.185 -2.753 7.686 1.00 93.75 88 LYS A N 1
ATOM 745 C CA . LYS A 1 88 ? -3.778 -3.236 9.011 1.00 93.75 88 LYS A CA 1
ATOM 746 C C . LYS A 1 88 ? -3.598 -2.076 9.992 1.00 93.75 88 LYS A C 1
ATOM 748 O O . LYS A 1 88 ? -4.053 -2.185 11.129 1.00 93.75 88 LYS A O 1
ATOM 753 N N . HIS A 1 89 ? -2.976 -0.977 9.566 1.00 92.19 89 HIS A N 1
ATOM 754 C CA . HIS A 1 89 ? -2.808 0.219 10.393 1.00 92.19 89 HIS A CA 1
ATOM 755 C C . HIS A 1 89 ? -4.149 0.869 10.741 1.00 92.19 89 HIS A C 1
ATOM 757 O O . HIS A 1 89 ? -4.369 1.188 11.909 1.00 92.19 89 HIS A O 1
ATOM 763 N N . ILE A 1 90 ? -5.071 0.976 9.777 1.00 91.88 90 ILE A N 1
ATOM 764 C CA . ILE A 1 90 ? -6.440 1.447 10.036 1.00 91.88 90 ILE A CA 1
ATOM 765 C C . ILE A 1 90 ? -7.115 0.574 11.090 1.00 91.88 90 ILE A C 1
ATOM 767 O O . ILE A 1 90 ? -7.635 1.095 12.071 1.00 91.88 90 ILE A O 1
ATOM 771 N N . LYS A 1 91 ? -7.062 -0.751 10.933 1.00 89.88 91 LYS A N 1
ATOM 772 C CA . LYS A 1 91 ? -7.710 -1.680 11.863 1.00 89.88 91 LYS A CA 1
ATOM 773 C C . LYS A 1 91 ? -7.155 -1.570 13.284 1.00 89.88 91 LYS A C 1
ATOM 775 O O . LYS A 1 91 ? -7.916 -1.624 14.245 1.00 89.88 91 LYS A O 1
ATOM 780 N N . VAL A 1 92 ? -5.838 -1.415 13.429 1.00 88.88 92 VAL A N 1
ATOM 781 C CA . VAL A 1 92 ? -5.205 -1.207 14.742 1.00 88.88 92 VAL A CA 1
ATOM 782 C C . VAL A 1 92 ? -5.654 0.119 15.355 1.00 88.88 92 VAL A C 1
ATOM 784 O O . VAL A 1 92 ? -6.007 0.146 16.530 1.00 88.88 92 VAL A O 1
ATOM 787 N N . ARG A 1 93 ? -5.699 1.198 14.563 1.00 85.25 93 ARG A N 1
ATOM 788 C CA . ARG A 1 93 ? -6.166 2.512 15.022 1.00 85.25 93 ARG A CA 1
ATOM 789 C C . ARG A 1 93 ? -7.634 2.481 15.447 1.00 85.25 93 ARG A C 1
ATOM 791 O O . ARG A 1 93 ? -7.958 3.003 16.504 1.00 85.25 93 ARG A O 1
ATOM 798 N N . GLN A 1 94 ? -8.499 1.842 14.662 1.00 86.69 94 GLN A N 1
ATOM 799 C CA . GLN A 1 94 ? -9.918 1.676 14.988 1.00 86.69 94 GLN A CA 1
ATOM 800 C C . GLN A 1 94 ? -10.109 0.884 16.278 1.00 86.69 94 GLN A C 1
ATOM 802 O O . GLN A 1 94 ? -10.880 1.301 17.132 1.00 86.69 94 GLN A O 1
ATOM 807 N N . LYS A 1 95 ? -9.363 -0.214 16.452 1.00 85.19 95 LYS A N 1
ATOM 808 C CA . LYS A 1 95 ? -9.406 -0.987 17.695 1.00 85.19 95 LYS A CA 1
ATOM 809 C C . LYS A 1 95 ? -8.988 -0.142 18.900 1.00 85.19 95 LYS A C 1
ATOM 811 O O . LYS A 1 95 ? -9.658 -0.181 19.916 1.00 85.19 95 LYS A O 1
ATOM 816 N N . PHE A 1 96 ? -7.911 0.631 18.775 1.00 85.25 96 PHE A N 1
ATOM 817 C CA . PHE A 1 96 ? -7.449 1.500 19.857 1.00 85.25 96 PHE A CA 1
ATOM 818 C C . PHE A 1 96 ? -8.489 2.565 20.239 1.00 85.25 96 PHE A C 1
ATOM 820 O O . PHE A 1 96 ? -8.711 2.797 21.422 1.00 85.25 96 PHE A O 1
ATOM 827 N N . ILE A 1 97 ? -9.143 3.183 19.249 1.00 83.38 97 ILE A N 1
ATOM 828 C CA . ILE A 1 97 ? -10.224 4.153 19.486 1.00 83.38 97 ILE A CA 1
ATOM 829 C C . ILE A 1 97 ? -11.393 3.476 20.202 1.00 83.38 97 ILE A C 1
ATOM 831 O O . ILE A 1 97 ? -11.829 3.965 21.235 1.00 83.38 97 ILE A O 1
ATOM 835 N N . GLN A 1 98 ? -11.835 2.318 19.712 1.00 82.62 98 GLN A N 1
ATOM 836 C CA . GLN A 1 98 ? -12.952 1.595 20.312 1.00 82.62 98 GLN A CA 1
ATOM 837 C C . GLN A 1 98 ? -12.646 1.132 21.744 1.00 82.62 98 GLN A C 1
ATOM 839 O O . GLN A 1 98 ? -13.487 1.269 22.627 1.00 82.62 98 GLN A O 1
ATOM 844 N N . ASP A 1 99 ? -11.436 0.629 21.999 1.00 82.12 99 ASP A N 1
ATOM 845 C CA . ASP A 1 99 ? -11.003 0.252 23.347 1.00 82.12 99 ASP A CA 1
ATOM 846 C C . ASP A 1 99 ? -10.978 1.486 24.280 1.00 82.12 99 ASP A C 1
ATOM 848 O O . ASP A 1 99 ? -11.332 1.374 25.451 1.00 82.12 99 ASP A O 1
ATOM 852 N N . SER A 1 100 ? -10.614 2.669 23.767 1.00 79.94 100 SER A N 1
ATOM 853 C CA . SER A 1 100 ? -10.634 3.929 24.525 1.00 79.94 100 SER A CA 1
ATOM 854 C C . SER A 1 100 ? -12.050 4.432 24.818 1.00 79.94 100 SER A C 1
ATOM 856 O O . SER A 1 100 ? -12.291 4.923 25.917 1.00 79.94 100 SER A O 1
ATOM 858 N N . GLU A 1 101 ? -12.974 4.332 23.862 1.00 79.94 101 GLU A N 1
ATOM 859 C CA . GLU A 1 101 ? -14.379 4.725 24.040 1.00 79.94 101 GLU A CA 1
ATOM 860 C C . GLU A 1 101 ? -15.064 3.833 25.083 1.00 79.94 101 GLU A C 1
ATOM 862 O O . GLU A 1 101 ? -15.707 4.335 25.997 1.00 79.94 101 GLU A O 1
ATOM 867 N N . VAL A 1 102 ? -14.828 2.516 25.031 1.00 77.31 102 VAL A N 1
ATOM 868 C CA . VAL A 1 102 ? -15.366 1.563 26.018 1.00 77.31 102 VAL A CA 1
ATOM 869 C C . VAL A 1 102 ? -14.849 1.842 27.432 1.00 77.31 102 VAL A C 1
ATOM 871 O O . VAL A 1 102 ? -15.570 1.622 28.405 1.00 77.31 102 VAL A O 1
ATOM 874 N N . LEU A 1 103 ? -13.598 2.287 27.575 1.00 73.75 103 LEU A N 1
ATOM 875 C CA . LEU A 1 103 ? -13.057 2.682 28.878 1.00 73.75 103 LEU A CA 1
ATOM 876 C C . LEU A 1 103 ? -13.720 3.967 29.392 1.00 73.75 103 LEU A C 1
ATOM 878 O O . LEU A 1 103 ? -14.141 3.989 30.543 1.00 73.75 103 LEU A O 1
ATOM 882 N N . ALA A 1 104 ? -13.895 4.978 28.537 1.00 73.06 104 ALA A N 1
ATOM 883 C CA . ALA A 1 104 ? -14.569 6.223 28.909 1.00 73.06 104 ALA A CA 1
ATOM 884 C C . ALA A 1 104 ? -16.037 5.997 29.321 1.00 73.06 104 ALA A C 1
ATOM 886 O O . ALA A 1 104 ? -16.470 6.502 30.352 1.00 73.06 104 ALA A O 1
ATOM 887 N N . GLU A 1 105 ? -16.783 5.167 28.582 1.00 71.25 105 GLU A N 1
ATOM 888 C CA . GLU A 1 105 ? -18.165 4.806 28.934 1.00 71.25 105 GLU A CA 1
ATOM 889 C C . GLU A 1 105 ? -18.251 4.048 30.270 1.00 71.25 105 GLU A C 1
ATOM 891 O O . GLU A 1 105 ? -19.234 4.166 31.001 1.00 71.25 105 GLU A O 1
ATOM 896 N N . ARG A 1 106 ? -17.245 3.232 30.608 1.00 67.75 106 ARG A N 1
ATOM 897 C CA . ARG A 1 106 ? -17.205 2.526 31.899 1.00 67.75 106 ARG A CA 1
ATOM 898 C C . ARG A 1 106 ? -16.962 3.477 33.059 1.00 67.75 106 ARG A C 1
ATOM 900 O O . ARG A 1 106 ? -17.623 3.318 34.082 1.00 67.75 106 ARG A O 1
ATOM 907 N N . ASP A 1 107 ? -16.058 4.434 32.889 1.00 68.44 107 ASP A N 1
ATOM 908 C CA . ASP A 1 107 ? -15.766 5.438 33.911 1.00 68.44 107 ASP A CA 1
ATOM 909 C C . ASP A 1 107 ? -17.002 6.323 34.163 1.00 68.44 107 ASP A C 1
ATOM 911 O O . ASP A 1 107 ? -17.423 6.466 35.310 1.00 68.44 107 ASP A O 1
ATOM 915 N N . GLU A 1 108 ? -17.684 6.797 33.110 1.00 68.12 108 GLU A N 1
ATOM 916 C CA . GLU A 1 108 ? -18.932 7.573 33.247 1.00 68.12 108 GLU A CA 1
ATOM 917 C C . GLU A 1 108 ? -20.050 6.784 33.950 1.00 68.12 108 GLU A C 1
ATOM 919 O O . GLU A 1 108 ? -20.748 7.313 34.820 1.00 68.12 108 GLU A O 1
ATOM 924 N N . ASN A 1 109 ? -20.218 5.501 33.6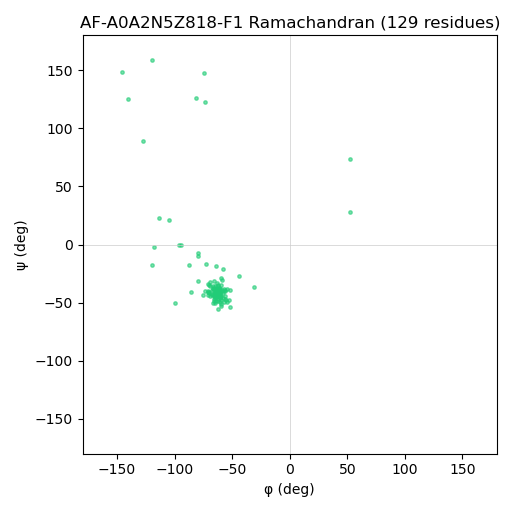11 1.00 70.31 109 ASN A N 1
ATOM 925 C CA . ASN A 1 109 ? -21.225 4.655 34.252 1.00 70.31 109 ASN A CA 1
ATOM 926 C C . ASN A 1 109 ? -20.916 4.408 35.738 1.00 70.31 109 ASN A C 1
ATOM 928 O O . ASN A 1 109 ? -21.836 4.415 36.555 1.00 70.31 109 ASN A O 1
ATOM 932 N N . GLN A 1 110 ? -19.642 4.223 36.103 1.00 69.69 110 GLN A N 1
ATOM 933 C CA . GLN A 1 110 ? -19.233 4.070 37.503 1.00 69.69 110 GLN A CA 1
ATOM 934 C C . GLN A 1 110 ? -19.466 5.349 38.310 1.00 69.69 110 GLN A C 1
ATOM 936 O O . GLN A 1 110 ? -19.966 5.279 39.433 1.00 69.69 110 GLN A O 1
ATOM 941 N N . GLU A 1 111 ? -19.156 6.519 37.749 1.00 68.06 111 GLU A N 1
ATOM 942 C CA . GLU A 1 111 ? -19.423 7.804 38.403 1.00 68.06 111 GLU A CA 1
ATOM 943 C C . GLU A 1 111 ? -20.926 8.020 38.643 1.00 68.06 111 GLU A C 1
ATOM 945 O O . GLU A 1 111 ? -21.333 8.420 39.739 1.00 68.06 111 GLU A O 1
ATOM 950 N N . HIS A 1 112 ? -21.764 7.684 37.657 1.00 73.56 112 HIS A N 1
ATOM 951 C CA . HIS A 1 112 ? -23.221 7.740 37.788 1.00 73.56 112 HIS A CA 1
ATOM 952 C C . HIS A 1 112 ? -23.765 6.767 38.843 1.00 73.56 112 HIS A C 1
ATOM 954 O O . HIS A 1 112 ? -24.659 7.132 39.613 1.00 73.56 112 HIS A O 1
ATOM 960 N N . GLU A 1 113 ? -23.235 5.544 38.906 1.00 73.44 113 GLU A N 1
ATOM 961 C CA . GLU A 1 113 ? -23.646 4.534 39.884 1.00 73.44 113 GLU A CA 1
ATOM 962 C C . GLU A 1 113 ? -23.319 4.990 41.315 1.00 73.44 113 GLU A C 1
ATOM 964 O O . GLU A 1 113 ? -24.211 5.028 42.167 1.00 73.44 113 GLU A O 1
ATOM 969 N N . VAL A 1 114 ? -22.091 5.463 41.555 1.00 77.50 114 VAL A N 1
ATOM 970 C CA . VAL A 1 114 ? -21.651 5.986 42.863 1.00 77.50 114 VAL A CA 1
ATOM 971 C C . VAL A 1 114 ? -22.478 7.202 43.296 1.00 77.50 114 VAL A C 1
ATOM 973 O O . VAL A 1 114 ? -22.866 7.306 44.462 1.00 77.50 114 VAL A O 1
ATOM 976 N N . MET A 1 115 ? -22.790 8.111 42.369 1.00 74.94 115 MET A N 1
ATOM 977 C CA . MET A 1 115 ? -23.633 9.276 42.653 1.00 74.94 115 MET A CA 1
ATOM 978 C C . MET A 1 115 ? -25.064 8.864 43.020 1.00 74.94 115 MET A C 1
ATOM 980 O O . MET A 1 115 ? -25.626 9.378 43.989 1.00 74.94 115 MET A O 1
ATOM 984 N N . SER A 1 116 ? -25.628 7.886 42.305 1.00 74.62 116 SER A N 1
ATOM 985 C CA . SER A 1 116 ? -26.965 7.360 42.592 1.00 74.62 116 SER A CA 1
ATOM 986 C C . SER A 1 116 ? -27.049 6.693 43.970 1.00 74.62 116 SER A C 1
ATOM 988 O O . SER A 1 116 ? -28.023 6.895 44.699 1.00 74.62 116 SER A O 1
ATOM 990 N N . GLU A 1 117 ? -26.007 5.961 44.383 1.00 76.00 117 GLU A N 1
ATOM 991 C CA . GLU A 1 117 ? -25.940 5.358 45.716 1.00 76.00 117 GLU A CA 1
ATOM 992 C C . GLU A 1 117 ? -25.901 6.412 46.828 1.00 76.00 117 GLU A C 1
ATOM 994 O O . GLU A 1 117 ? -26.523 6.229 47.881 1.00 76.00 117 GLU A O 1
ATOM 999 N N . PHE A 1 118 ? -25.177 7.512 46.606 1.00 77.19 118 PHE A N 1
ATOM 1000 C CA . PHE A 1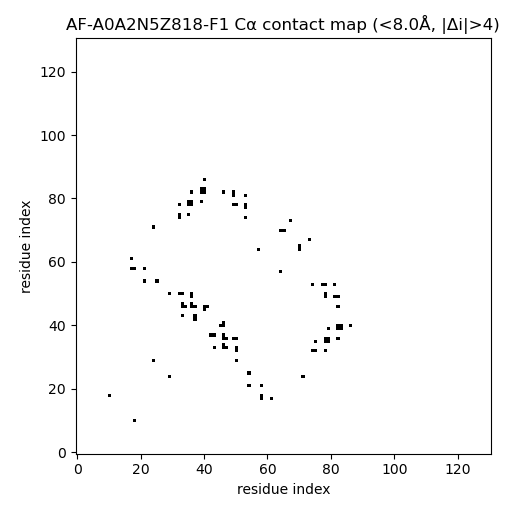 118 ? -25.072 8.600 47.574 1.00 77.19 118 PHE A CA 1
ATOM 1001 C C . PHE A 1 118 ? -26.427 9.291 47.782 1.00 77.19 118 PHE A C 1
ATOM 1003 O O . PHE A 1 118 ? -26.874 9.436 48.920 1.00 77.19 118 PHE A O 1
ATOM 1010 N N . GLU A 1 119 ? -27.149 9.604 46.701 1.00 78.88 119 GLU A N 1
ATOM 1011 C CA . GLU A 1 119 ? -28.488 10.204 46.787 1.00 78.88 119 GLU A CA 1
ATOM 1012 C C . GLU A 1 119 ? -29.505 9.310 47.510 1.00 78.88 119 GLU A C 1
ATOM 1014 O O . GLU A 1 119 ? -30.370 9.799 48.245 1.00 78.88 119 GLU A O 1
ATOM 1019 N N . ILE A 1 120 ? -29.435 7.991 47.299 1.00 80.31 120 ILE A N 1
ATOM 1020 C CA . ILE A 1 120 ? -30.315 7.036 47.982 1.00 80.31 120 ILE A CA 1
ATOM 1021 C C . ILE A 1 120 ? -30.009 7.024 49.484 1.00 80.31 120 ILE A C 1
ATOM 1023 O O . ILE A 1 120 ? -30.938 7.054 50.297 1.00 80.31 120 ILE A O 1
ATOM 1027 N N . LYS A 1 121 ? -28.726 7.014 49.865 1.00 77.19 121 LYS A N 1
ATOM 1028 C CA . LYS A 1 121 ? -28.310 7.059 51.275 1.00 77.19 121 LYS A CA 1
ATOM 1029 C C . LYS A 1 121 ? -28.752 8.344 51.965 1.00 77.19 121 LYS A C 1
ATOM 1031 O O . LYS A 1 121 ? -29.283 8.262 53.073 1.00 77.19 121 LYS A O 1
ATOM 1036 N N . ASP A 1 122 ? -28.611 9.491 51.310 1.00 80.75 122 ASP A N 1
ATOM 1037 C CA . ASP A 1 122 ? -29.038 10.777 51.865 1.00 80.75 122 ASP A CA 1
ATOM 1038 C C . ASP A 1 122 ? -30.551 10.821 52.102 1.00 80.75 122 ASP A C 1
ATOM 1040 O O . ASP A 1 122 ? -30.995 11.199 53.187 1.00 80.75 122 ASP A O 1
ATOM 1044 N N . LYS A 1 123 ? -31.359 10.336 51.147 1.00 81.00 123 LYS A N 1
ATOM 1045 C CA . LYS A 1 123 ? -32.825 10.264 51.299 1.00 81.00 123 LYS A CA 1
ATOM 1046 C C . LYS A 1 123 ? -33.253 9.361 52.457 1.00 81.00 123 LYS A C 1
ATOM 1048 O O . LYS A 1 123 ? -34.195 9.691 53.177 1.00 81.00 123 LYS A O 1
ATOM 1053 N N . VAL A 1 124 ? -32.567 8.234 52.662 1.00 78.62 124 VAL A N 1
ATOM 1054 C CA . VAL A 1 124 ? -32.818 7.350 53.814 1.00 78.62 124 VAL A CA 1
ATOM 1055 C C . VAL A 1 124 ? -32.457 8.057 55.120 1.00 78.62 124 VAL A C 1
ATOM 1057 O O . VAL A 1 124 ? -33.233 8.009 56.073 1.00 78.62 124 VAL A O 1
ATOM 1060 N N . HIS A 1 125 ? -31.315 8.743 55.170 1.00 75.62 125 HIS A N 1
ATOM 1061 C CA . HIS A 1 125 ? -30.873 9.454 56.369 1.00 75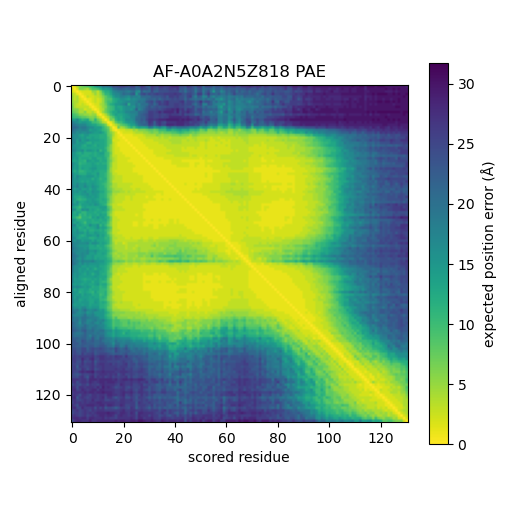.62 125 HIS A CA 1
ATOM 1062 C C . HIS A 1 125 ? -31.817 10.609 56.739 1.00 75.62 125 HIS A C 1
ATOM 1064 O O . HIS A 1 125 ? -32.134 10.814 57.911 1.00 75.62 125 HIS A O 1
ATOM 1070 N N . GLU A 1 126 ? -32.331 11.326 55.740 1.00 82.00 126 GLU A N 1
ATOM 1071 C CA . GLU A 1 126 ? -33.304 12.398 55.938 1.00 82.00 126 GLU A CA 1
ATOM 1072 C C . GLU A 1 126 ? -34.659 11.871 56.439 1.00 82.00 126 GLU A C 1
ATOM 1074 O O . GLU A 1 126 ? -35.277 12.479 57.313 1.00 82.00 126 GLU A O 1
ATOM 1079 N N . ALA A 1 127 ? -35.111 10.719 55.929 1.00 75.56 127 ALA A N 1
ATOM 1080 C CA . ALA A 1 127 ? -36.348 10.079 56.373 1.00 75.56 127 ALA A CA 1
ATOM 1081 C C . ALA A 1 127 ? -36.261 9.575 57.823 1.00 75.56 127 ALA A C 1
ATOM 1083 O O . ALA A 1 127 ? -37.230 9.694 58.570 1.00 75.56 127 ALA A O 1
ATOM 1084 N N . VAL A 1 128 ? -35.099 9.055 58.235 1.00 76.50 128 VAL A N 1
ATOM 1085 C CA . VAL A 1 128 ? -34.865 8.583 59.610 1.00 76.50 128 VAL A CA 1
ATOM 1086 C C . VAL A 1 128 ? -34.803 9.745 60.608 1.00 76.50 128 VAL A C 1
ATOM 1088 O O . VAL A 1 128 ? -35.302 9.602 61.716 1.00 76.50 128 VAL A O 1
ATOM 1091 N N . ASN A 1 129 ? -34.266 10.907 60.221 1.00 71.31 129 ASN A N 1
ATOM 1092 C CA . ASN A 1 129 ? -34.193 12.091 61.093 1.00 71.31 129 ASN A CA 1
ATOM 1093 C C . ASN A 1 129 ? -35.506 12.897 61.190 1.00 71.31 129 ASN A C 1
ATOM 1095 O O . ASN A 1 129 ? -35.581 13.846 61.969 1.00 71.31 129 ASN A O 1
ATOM 1099 N N . LYS A 1 130 ? -36.527 12.563 60.388 1.00 68.12 130 LYS A N 1
ATOM 1100 C CA . LYS A 1 130 ? -37.867 13.184 60.426 1.00 68.12 130 LYS A CA 1
ATOM 1101 C C . LYS A 1 130 ? -38.893 12.393 61.262 1.00 68.12 130 LYS A C 1
ATOM 1103 O O . LYS A 1 130 ? -40.040 12.832 61.347 1.00 68.12 130 LYS A O 1
ATOM 1108 N N . LEU A 1 131 ? -38.493 11.263 61.851 1.00 50.62 131 LEU A N 1
ATOM 1109 C CA . LEU A 1 131 ? -39.260 10.452 62.811 1.00 50.62 131 LEU A CA 1
ATOM 1110 C C . LEU A 1 131 ? -38.850 10.782 64.250 1.00 50.62 131 LEU A C 1
ATOM 1112 O O . LEU A 1 131 ? -39.755 10.765 65.115 1.00 50.62 131 LEU A O 1
#

pLDDT: mean 82.89, std 14.5, range [43.09, 98.38]

Foldseek 3Di:
DDPVVVVVVVLPDDDDDLSVVLVVCCVVCLVVQLVLLCVQQVDSVVSNVLLVVLSVVCSVVVVVLVPDPDNPVVSSVSSVVSSVVVVVVVVVVVVVVVVVVVVVVVVVVVVVVVVVVVVVVVVVVVVVVVD

Secondary structure (DSSP, 8-state):
--HHHHHHHHTSSSSS-HHHHHHHHHHHHHHHHHHHHHHHH--HHHHHHHHHHHHHHHHHTHHHHTT-S-HHHHHHHHHHHHHHHHHHHHHHHHHHHHHHHHHHHHHHHHHHHHHHHHHHHHHHHHHHTT-

Nearest PDB structures (foldseek):
  7qh5-assembly2_B  TM=8.330E-01  e=1.724E-02  Streptomyces tsukubensis NRRL18488
  8z6g-assembly1_B  TM=8.620E-01  e=2.450E-01  Pseudomonas aeruginosa
  8z6g-assembly3_F  TM=7.630E-01  e=1.925E-01  Pseudomonas aeruginosa

Mean predicted aligned error: 12.49 Å

Sequence (131 aa):
MSYLSILFTHMNQYQTHPEQIIKQLFDDLFHHLVLSSFKYVNDYEQAEEIVQDVFVKVWQNFEQVKLIKDLKAYLFKAVKNSSLNFLKHIKVRQKFIQDSEVLAERDENQEHEVMSEFEIKDKVHEAVNKL